Protein AF-A0A0K9FBD8-F1 (afdb_monomer)

InterPro domains:
  IPR010610 Erythromycin biosynthesis protein CIII-like, C-terminal domain [PF06722] (22-128)
  IPR050271 UDP-glycosyltransferase [PTHR48043] (31-132)

Radius of gyration: 15.65 Å; Cα contacts (8 Å, |Δi|>4): 202; chains: 1; bounding box: 46×37×45 Å

pLDDT: mean 71.17, std 21.78, range [21.7, 96.12]

Foldseek 3Di:
DDDPDDDDDPLQLVLVCVLVQNDPVPNPDDDPQWDFDQDDPLLVLLLQAQEEEEQQDPQSLVSNLLSLHAYEHAHDDDCRVVSQVVCVVLQQYHYDYSVPDDSVVVVVVVVCCNPPPSNSVSSVVSNVVVVVVVDPPDRDDDRGGDTGRRPDDDDPVPPPD

Nearest PDB structures (foldseek):
  7vm0-assembly1_A  TM=9.551E-01  e=2.356E-09  Bacillus subtilis
  8h5d-assembly1_A  TM=8.283E-01  e=8.240E-10  Bacillus subtilis
  6j31-assembly2_B  TM=9.250E-01  e=2.048E-08  Kitasatospora
  2iya-assembly2_B  TM=9.587E-01  e=4.572E-08  Streptomyces antibioticus
  2iyf-assembly2_B  TM=9.687E-01  e=1.780E-07  Streptomyces antibioticus

Secondary structure (DSSP, 8-state):
----------HHHHHHHHHTTT-GGG--SPPTT-B--S---HHHHHTT-S-EEE---HHHHHHHHHHT--EEE---STTHHHHHHHHHHTTSEEE--GGG--HHHHHHHHHHHHH-HHHHHHHHHHHHHHHHHT-------------B---STTSTTS---

Solvent-accessible surface area (backbone atoms only — not comparable to full-atom values): 9691 Å² total; per-residue (Å²): 136,87,78,83,80,86,81,78,77,63,38,61,58,50,43,52,31,58,76,61,64,46,51,70,92,76,53,76,88,75,58,91,84,57,58,80,49,82,67,74,66,60,69,72,53,40,72,72,34,68,53,45,78,43,46,23,48,73,65,63,46,49,51,35,31,60,57,34,25,23,35,39,25,42,36,82,58,89,64,10,56,60,48,34,49,52,40,32,73,64,40,27,34,51,72,49,56,66,93,78,65,48,36,63,62,53,55,62,50,46,53,57,51,64,71,29,68,62,21,49,51,32,11,46,54,50,20,53,52,50,64,71,67,68,66,81,81,81,81,73,91,72,96,59,50,57,76,57,61,62,95,64,97,80,69,70,90,74,62,91,123

Organism: NCBI:txid582475

Structure (mmCIF, N/CA/C/O backbone):
data_AF-A0A0K9FBD8-F1
#
_entry.id   AF-A0A0K9FBD8-F1
#
loop_
_atom_site.group_PDB
_atom_site.id
_atom_site.type_symbol
_atom_site.label_atom_id
_atom_site.label_alt_id
_atom_site.label_comp_id
_atom_site.label_asym_id
_atom_site.label_entity_id
_atom_site.label_seq_id
_atom_site.pdbx_PDB_ins_code
_atom_site.Cartn_x
_atom_site.Cartn_y
_atom_site.Cartn_z
_atom_site.occupancy
_atom_site.B_iso_or_equiv
_atom_site.auth_seq_id
_atom_site.auth_comp_id
_atom_site.auth_asym_id
_atom_site.auth_atom_id
_atom_site.pdbx_PDB_model_num
ATOM 1 N N . MET A 1 1 ? -30.111 4.835 -14.961 1.00 29.97 1 MET A N 1
ATOM 2 C CA . MET A 1 1 ? -29.256 3.682 -14.601 1.00 29.97 1 MET A CA 1
ATOM 3 C C . MET A 1 1 ? -27.836 3.992 -15.045 1.00 29.97 1 MET A C 1
ATOM 5 O O . MET A 1 1 ? -27.472 3.719 -16.178 1.00 29.97 1 MET A O 1
ATOM 9 N N . THR A 1 2 ? -27.061 4.668 -14.204 1.00 24.50 2 THR A N 1
ATOM 10 C CA . THR A 1 2 ? -25.696 5.104 -14.528 1.00 24.50 2 THR A CA 1
ATOM 11 C C . THR A 1 2 ? -24.702 4.086 -13.989 1.00 24.50 2 THR A C 1
ATOM 13 O O . THR A 1 2 ? -24.139 4.248 -12.911 1.00 24.50 2 THR A O 1
ATOM 16 N N . GLY A 1 3 ? -24.523 2.998 -14.738 1.00 30.50 3 GLY A N 1
ATOM 17 C CA . GLY A 1 3 ? -23.393 2.096 -14.552 1.00 30.50 3 GLY A CA 1
ATOM 18 C C . GLY A 1 3 ? -22.143 2.742 -15.136 1.00 30.50 3 GLY A C 1
ATOM 19 O O . GLY A 1 3 ? -21.896 2.633 -16.332 1.00 30.50 3 GLY A O 1
ATOM 20 N N . ALA A 1 4 ? -21.364 3.439 -14.311 1.00 21.70 4 ALA A N 1
ATOM 21 C CA . ALA A 1 4 ? -20.026 3.859 -14.706 1.00 21.70 4 ALA A CA 1
ATOM 22 C C . ALA A 1 4 ? -19.088 2.647 -14.600 1.00 21.70 4 ALA A C 1
ATOM 24 O O . ALA A 1 4 ? -18.562 2.334 -13.536 1.00 21.70 4 ALA A O 1
ATOM 25 N N . THR A 1 5 ? -18.909 1.931 -15.709 1.00 27.50 5 THR A N 1
ATOM 26 C CA . THR A 1 5 ? -17.822 0.962 -15.868 1.00 27.50 5 THR A CA 1
ATOM 27 C C . THR A 1 5 ? -16.572 1.723 -16.301 1.00 27.50 5 THR A C 1
ATOM 29 O O . THR A 1 5 ? -16.467 2.116 -17.459 1.00 27.50 5 THR A O 1
ATOM 32 N N . VAL A 1 6 ? -15.611 1.931 -15.398 1.00 24.72 6 VAL A N 1
ATOM 33 C CA . VAL A 1 6 ? -14.270 2.401 -15.782 1.00 24.72 6 VAL A CA 1
ATOM 34 C C . VAL A 1 6 ? -13.381 1.174 -15.943 1.00 24.72 6 VAL A C 1
ATOM 36 O O . VAL A 1 6 ? -13.014 0.518 -14.970 1.00 24.72 6 VAL A O 1
ATOM 39 N N . ARG A 1 7 ? -13.106 0.829 -17.204 1.00 35.47 7 ARG A N 1
ATOM 40 C CA . ARG A 1 7 ? -12.199 -0.251 -17.604 1.00 35.47 7 ARG A CA 1
ATOM 41 C C . ARG A 1 7 ? -10.762 0.274 -17.709 1.00 35.47 7 ARG A C 1
ATOM 43 O O . ARG A 1 7 ? -10.545 1.423 -18.073 1.00 35.47 7 ARG A O 1
ATOM 50 N N . THR A 1 8 ? -9.834 -0.649 -17.452 1.00 34.41 8 THR A N 1
ATOM 51 C CA . THR A 1 8 ? -8.378 -0.651 -17.695 1.00 34.41 8 THR A CA 1
ATOM 52 C C . THR A 1 8 ? -7.476 0.028 -16.656 1.00 34.41 8 THR A C 1
ATOM 54 O O . THR A 1 8 ? -7.089 1.188 -16.786 1.00 34.41 8 THR A O 1
ATOM 57 N N . PHE A 1 9 ? -7.034 -0.777 -15.683 1.00 46.38 9 PHE A N 1
ATOM 58 C CA . PHE A 1 9 ? -5.617 -0.837 -15.322 1.00 46.38 9 PHE A CA 1
ATOM 59 C C . PHE A 1 9 ? -4.866 -1.345 -16.562 1.00 46.38 9 PHE A C 1
ATOM 61 O O . PHE A 1 9 ? -5.135 -2.459 -17.006 1.00 46.38 9 PHE A O 1
ATOM 68 N N . ASP A 1 10 ? -3.900 -0.607 -17.105 1.00 58.66 10 ASP A N 1
ATOM 69 C CA . ASP A 1 10 ? -2.794 -1.289 -17.791 1.00 58.66 10 ASP A CA 1
ATOM 70 C C . ASP A 1 10 ? -1.893 -1.854 -16.683 1.00 58.66 10 ASP A C 1
ATOM 72 O O . ASP A 1 10 ? -0.869 -1.273 -16.311 1.00 58.66 10 ASP A O 1
ATOM 76 N N . GLY A 1 11 ? -2.371 -2.932 -16.045 1.00 54.41 11 GLY A N 1
ATOM 77 C CA . GLY A 1 11 ? -1.742 -3.533 -14.867 1.00 54.41 11 GLY A CA 1
ATOM 78 C C . GLY A 1 11 ? -0.291 -3.917 -15.143 1.00 54.41 11 GLY A C 1
ATOM 79 O O . GLY A 1 11 ? 0.568 -3.796 -14.271 1.00 54.41 11 GLY A O 1
ATOM 80 N N . GLN A 1 12 ? 0.009 -4.279 -16.392 1.00 56.06 12 GLN A N 1
ATOM 81 C CA . GLN A 1 12 ? 1.348 -4.614 -16.859 1.00 56.06 12 GLN A CA 1
ATOM 82 C C . GLN A 1 12 ? 2.289 -3.407 -16.843 1.00 56.06 12 GLN A C 1
ATOM 84 O O . GLN A 1 12 ? 3.402 -3.513 -16.322 1.00 56.06 12 GLN A O 1
ATOM 89 N N . LYS A 1 13 ? 1.868 -2.249 -17.371 1.00 60.25 13 LYS A N 1
ATOM 90 C CA . LYS A 1 13 ? 2.682 -1.023 -17.290 1.00 60.25 13 LYS A CA 1
ATOM 91 C C . LYS A 1 13 ? 2.855 -0.551 -15.854 1.00 60.25 13 LYS A C 1
ATOM 93 O O . LYS A 1 13 ? 3.957 -0.152 -15.490 1.00 60.25 13 LYS A O 1
ATOM 98 N N . PHE A 1 14 ? 1.812 -0.651 -15.029 1.00 58.41 14 PHE A N 1
ATOM 99 C CA . PHE A 1 14 ? 1.901 -0.301 -13.613 1.00 58.41 14 PHE A CA 1
ATOM 100 C C . PHE A 1 14 ? 2.957 -1.138 -12.881 1.00 58.41 14 PHE A C 1
ATOM 102 O O . PHE A 1 14 ? 3.831 -0.592 -12.211 1.00 58.41 14 PHE A O 1
ATOM 109 N N . ILE A 1 15 ? 2.916 -2.459 -13.040 1.00 57.75 15 ILE A N 1
ATOM 110 C CA . ILE A 1 15 ? 3.882 -3.343 -12.389 1.00 57.75 15 ILE A CA 1
ATOM 111 C C . ILE A 1 15 ? 5.283 -3.107 -12.920 1.00 57.75 15 ILE A C 1
ATOM 113 O O . ILE A 1 15 ? 6.217 -3.058 -12.130 1.00 57.75 15 ILE A O 1
ATOM 117 N N . LYS A 1 16 ? 5.453 -2.868 -14.223 1.00 60.38 16 LYS A N 1
ATOM 118 C CA . LYS A 1 16 ? 6.756 -2.468 -14.770 1.00 60.38 16 LYS A CA 1
ATOM 119 C C . LYS A 1 16 ? 7.254 -1.166 -14.140 1.00 60.38 16 LYS A C 1
ATOM 121 O O . LYS A 1 16 ? 8.425 -1.081 -13.781 1.00 60.38 16 LYS A O 1
ATOM 126 N N . ALA A 1 17 ? 6.383 -0.179 -13.947 1.00 59.44 17 ALA A N 1
ATOM 127 C CA . ALA A 1 17 ? 6.703 1.086 -13.288 1.00 59.44 17 ALA A CA 1
ATOM 128 C C . ALA A 1 17 ? 7.124 0.897 -11.826 1.00 59.44 17 ALA A C 1
ATOM 130 O O . ALA A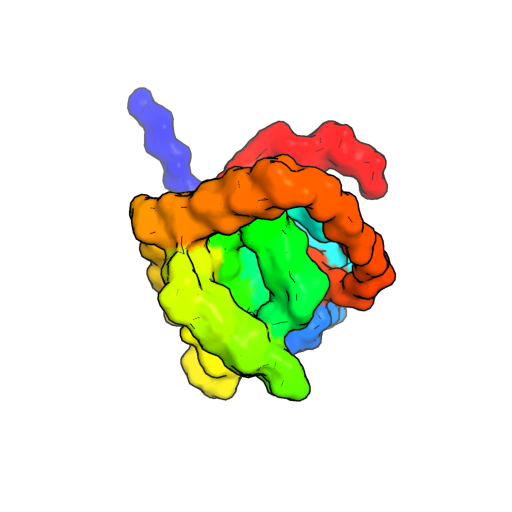 1 17 ? 8.140 1.428 -11.379 1.00 59.44 17 ALA A O 1
ATOM 131 N N . PHE A 1 18 ? 6.354 0.097 -11.094 1.00 61.12 18 PHE A N 1
ATOM 132 C CA . PHE A 1 18 ? 6.587 -0.186 -9.689 1.00 61.12 18 PHE A CA 1
ATOM 133 C C . PHE A 1 18 ? 7.851 -1.038 -9.495 1.00 61.12 18 PHE A C 1
ATOM 135 O O . PHE A 1 18 ? 8.729 -0.673 -8.722 1.00 61.12 18 PHE A O 1
ATOM 142 N N . ILE A 1 19 ? 8.023 -2.116 -10.269 1.00 61.00 19 ILE A N 1
ATOM 143 C CA . ILE A 1 19 ? 9.227 -2.964 -10.252 1.00 61.00 19 ILE A CA 1
ATOM 144 C C . ILE A 1 19 ? 10.475 -2.172 -10.666 1.00 61.00 19 ILE A C 1
ATOM 146 O O . ILE A 1 19 ? 11.543 -2.385 -10.095 1.00 61.00 19 ILE A O 1
ATOM 150 N N . SER A 1 20 ? 10.362 -1.235 -11.614 1.00 59.25 20 SER A N 1
ATOM 151 C CA . SER A 1 20 ? 11.489 -0.391 -12.049 1.00 59.25 20 SER A CA 1
ATOM 152 C C . SER A 1 20 ? 11.827 0.763 -11.095 1.00 59.25 20 SER A C 1
ATOM 154 O O . SER A 1 20 ? 12.700 1.578 -11.407 1.00 59.25 20 SER A O 1
ATOM 156 N N . GLY A 1 21 ? 11.184 0.842 -9.925 1.00 57.00 21 GLY A N 1
ATOM 157 C CA . GLY A 1 21 ? 11.496 1.855 -8.919 1.00 57.00 21 GLY A CA 1
ATOM 158 C C . GLY A 1 21 ? 10.955 3.246 -9.248 1.00 57.00 21 GLY A C 1
ATOM 159 O O . GLY A 1 21 ? 11.572 4.235 -8.864 1.00 57.00 21 GLY A O 1
ATOM 160 N N . GLY A 1 22 ? 9.849 3.338 -9.994 1.00 54.62 22 GLY A N 1
ATOM 161 C CA . GLY A 1 22 ? 9.182 4.608 -10.294 1.00 54.62 22 GLY A CA 1
ATOM 162 C C . GLY A 1 22 ? 9.875 5.462 -11.360 1.00 54.62 22 GLY A C 1
ATOM 163 O O . GLY A 1 22 ? 9.512 6.617 -11.563 1.00 54.62 22 GLY A O 1
ATOM 164 N N . ARG A 1 23 ? 10.873 4.930 -12.074 1.00 57.56 23 ARG A N 1
ATOM 165 C CA . ARG A 1 23 ? 11.589 5.690 -13.108 1.00 57.56 23 ARG A CA 1
ATOM 166 C C . ARG A 1 23 ? 10.667 5.990 -14.296 1.00 57.56 23 ARG A C 1
ATOM 168 O O . ARG A 1 23 ? 10.305 5.090 -15.049 1.00 57.56 23 ARG A O 1
ATOM 175 N N . LEU A 1 24 ? 10.356 7.275 -14.502 1.00 58.62 24 LEU A N 1
ATOM 176 C CA . LEU A 1 24 ? 9.455 7.745 -15.569 1.00 58.62 24 LEU A CA 1
ATOM 177 C C . LEU A 1 24 ? 9.917 7.359 -16.979 1.00 58.62 24 LEU A C 1
ATOM 179 O O . LEU A 1 24 ? 9.093 7.113 -17.855 1.00 58.62 24 LEU A O 1
ATOM 183 N N . GLY A 1 25 ? 11.235 7.281 -17.192 1.00 56.44 25 GLY A N 1
ATOM 184 C CA . GLY A 1 25 ? 11.833 7.074 -18.513 1.00 56.44 25 GLY A CA 1
ATOM 185 C C . GLY A 1 25 ? 11.476 5.748 -19.197 1.00 56.44 25 GLY A C 1
ATOM 186 O O . GLY A 1 25 ? 11.740 5.608 -20.384 1.00 56.44 25 GLY A O 1
ATOM 187 N N . GLY A 1 26 ? 10.877 4.787 -18.480 1.00 58.31 26 GLY A N 1
ATOM 188 C CA . GLY A 1 26 ? 10.482 3.479 -19.017 1.00 58.31 26 GLY A CA 1
ATOM 189 C C . GLY A 1 26 ? 8.973 3.255 -19.169 1.00 58.31 26 GLY A C 1
ATOM 190 O O . GLY A 1 26 ? 8.573 2.136 -19.481 1.00 58.31 26 GLY A O 1
ATOM 191 N N . LEU A 1 27 ? 8.128 4.263 -18.911 1.00 60.84 27 LEU A N 1
ATOM 192 C CA . LEU A 1 27 ? 6.673 4.065 -18.780 1.00 60.84 27 LEU A CA 1
ATOM 193 C C . LEU A 1 27 ? 5.888 4.168 -20.093 1.00 60.84 27 LEU A C 1
ATOM 195 O O . LEU A 1 27 ? 4.759 3.680 -20.166 1.00 60.84 27 LEU A O 1
ATOM 199 N N . GLY A 1 28 ? 6.487 4.748 -21.137 1.00 65.44 28 GLY A N 1
ATOM 200 C CA . GLY A 1 28 ? 5.804 5.000 -22.408 1.00 65.44 28 GLY A CA 1
ATOM 201 C C . GLY A 1 28 ? 4.579 5.905 -22.233 1.00 65.44 28 GLY A C 1
ATOM 202 O O . GLY A 1 28 ? 4.558 6.768 -21.357 1.00 65.44 28 GLY A O 1
ATOM 203 N N . GLU A 1 29 ? 3.551 5.712 -23.062 1.00 69.25 29 GLU A N 1
ATOM 204 C CA . GLU A 1 29 ? 2.287 6.441 -22.916 1.00 69.25 29 GLU A CA 1
ATOM 205 C C . GLU A 1 29 ? 1.532 6.017 -21.650 1.00 69.25 29 GLU A C 1
ATOM 207 O O . GLU A 1 29 ? 1.215 4.833 -21.452 1.00 69.25 29 GLU A O 1
ATOM 212 N N . ILE A 1 30 ? 1.232 7.018 -20.822 1.00 64.88 30 ILE A N 1
ATOM 213 C CA . ILE A 1 30 ? 0.519 6.909 -19.551 1.00 64.88 30 ILE A CA 1
ATOM 214 C C . ILE A 1 30 ? -0.968 7.191 -19.800 1.00 64.88 30 ILE A C 1
ATOM 216 O O . ILE A 1 30 ? -1.328 8.205 -20.396 1.00 64.88 30 ILE A O 1
ATOM 220 N N . SER A 1 31 ? -1.839 6.293 -19.336 1.00 65.56 31 SER A N 1
ATOM 221 C CA . SER A 1 31 ? -3.293 6.485 -19.404 1.00 65.56 31 SER A CA 1
ATOM 222 C C . SER A 1 31 ? -3.734 7.682 -18.555 1.00 65.56 31 SER A C 1
ATOM 224 O O . SER A 1 31 ? -3.166 7.938 -17.498 1.00 65.56 31 SER A O 1
ATOM 226 N N . GLN A 1 32 ? -4.805 8.369 -18.961 1.00 69.81 32 GLN A N 1
ATOM 227 C CA . GLN A 1 32 ? -5.372 9.516 -18.232 1.00 69.81 32 GLN A CA 1
ATOM 228 C C . GLN A 1 32 ? -5.800 9.183 -16.790 1.00 69.81 32 GLN A C 1
ATOM 230 O O . GLN A 1 32 ? -5.924 10.080 -15.962 1.00 69.81 32 GLN A O 1
ATOM 235 N N . ASN A 1 33 ? -5.985 7.898 -16.471 1.00 62.19 33 ASN A N 1
ATOM 236 C CA . ASN A 1 33 ? -6.328 7.427 -15.126 1.00 62.19 33 ASN A CA 1
ATOM 237 C C . ASN A 1 33 ? -5.129 7.388 -14.161 1.00 62.19 33 ASN A C 1
ATOM 239 O O . ASN A 1 33 ? -5.281 6.992 -13.007 1.00 62.19 33 ASN A O 1
ATOM 243 N N . PHE A 1 34 ? -3.935 7.745 -14.631 1.00 65.94 34 PHE A N 1
ATOM 244 C CA . PHE A 1 34 ? -2.703 7.695 -13.861 1.00 65.94 34 PHE A CA 1
ATOM 245 C C . PHE A 1 34 ? -2.146 9.099 -13.688 1.00 65.94 34 PHE A C 1
ATOM 247 O O . PHE A 1 34 ? -1.987 9.852 -14.647 1.00 65.94 34 PHE A O 1
ATOM 254 N N . ILE A 1 35 ? -1.769 9.416 -12.455 1.00 70.88 35 ILE A N 1
ATOM 255 C CA . ILE A 1 35 ? -0.987 10.607 -12.150 1.00 70.88 35 ILE A CA 1
ATOM 256 C C . ILE A 1 35 ? 0.397 10.124 -11.760 1.00 70.88 35 ILE A C 1
ATOM 258 O O . ILE A 1 35 ? 0.569 9.413 -10.772 1.00 70.88 35 ILE A O 1
ATOM 262 N N . VAL A 1 36 ? 1.390 10.506 -12.556 1.00 69.81 36 VAL A N 1
ATOM 263 C CA . VAL A 1 36 ? 2.778 10.126 -12.318 1.00 69.81 36 VAL A CA 1
ATOM 264 C C . VAL A 1 36 ? 3.601 11.395 -12.149 1.00 69.81 36 VAL A C 1
ATOM 266 O O . VAL A 1 36 ? 3.617 12.268 -13.016 1.00 69.81 36 VAL A O 1
ATOM 269 N N . LYS A 1 37 ? 4.243 11.524 -10.989 1.00 66.50 37 LYS A N 1
ATOM 270 C CA . LYS A 1 37 ? 5.019 12.698 -10.586 1.00 66.50 37 LYS A CA 1
ATOM 271 C C . LYS A 1 37 ? 6.339 12.227 -9.980 1.00 66.50 37 LYS A C 1
ATOM 273 O O . LYS A 1 37 ? 6.391 11.184 -9.339 1.00 66.50 37 LYS A O 1
ATOM 278 N N . ASN A 1 38 ? 7.398 13.014 -10.159 1.00 61.47 38 ASN A N 1
ATOM 279 C CA . ASN A 1 38 ? 8.697 12.742 -9.525 1.00 61.47 38 ASN A CA 1
ATOM 280 C C . ASN A 1 38 ? 8.663 12.939 -8.003 1.00 61.47 38 ASN A C 1
ATOM 282 O O . ASN A 1 38 ? 9.499 12.395 -7.291 1.00 61.47 38 ASN A O 1
ATOM 286 N N . TYR A 1 39 ? 7.713 13.739 -7.521 1.00 68.94 39 TYR A N 1
ATOM 287 C CA . TYR A 1 39 ? 7.515 14.034 -6.114 1.00 68.94 39 TYR A CA 1
ATOM 288 C C . TYR A 1 39 ? 6.050 14.38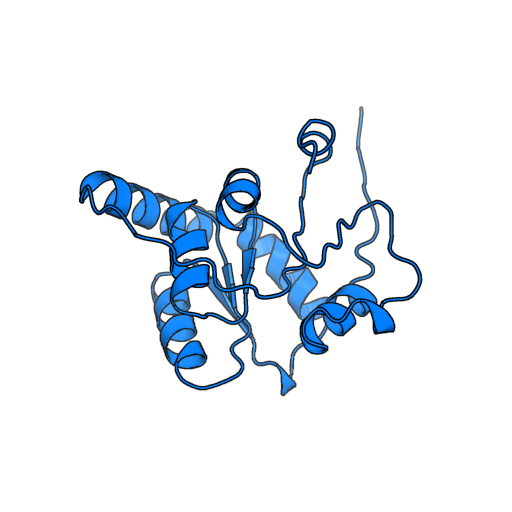1 -5.869 1.00 68.94 39 TYR A C 1
ATOM 290 O O . TYR A 1 39 ? 5.431 15.075 -6.679 1.00 68.94 39 TYR A O 1
ATOM 298 N N . VAL A 1 40 ? 5.530 13.933 -4.731 1.00 71.44 40 VAL A N 1
ATOM 299 C CA . VAL A 1 40 ? 4.266 14.394 -4.162 1.00 71.44 40 VAL A CA 1
ATOM 300 C C . VAL A 1 40 ? 4.392 14.453 -2.637 1.00 71.44 40 VAL A C 1
ATOM 302 O O . VAL A 1 40 ? 5.169 13.687 -2.063 1.00 71.44 40 VAL A O 1
ATOM 305 N N . PRO A 1 41 ? 3.632 15.326 -1.962 1.00 77.06 41 PRO A N 1
ATOM 306 C CA . PRO A 1 41 ? 3.499 15.271 -0.509 1.00 77.06 41 PRO A CA 1
ATOM 307 C C . PRO A 1 41 ? 2.697 14.020 -0.090 1.00 77.06 41 PRO A C 1
ATOM 309 O O . PRO A 1 41 ? 1.470 14.046 -0.119 1.00 77.06 41 PRO A O 1
ATOM 312 N N . GLU A 1 42 ? 3.382 12.930 0.282 1.00 80.62 42 GLU A N 1
ATOM 313 C CA . GLU A 1 42 ? 2.804 11.591 0.545 1.00 80.62 42 GLU A CA 1
ATOM 314 C C . GLU A 1 42 ? 1.570 11.633 1.459 1.00 80.62 42 GLU A C 1
ATOM 316 O O . GLU A 1 42 ? 0.485 11.240 1.029 1.00 80.62 42 GLU A O 1
ATOM 321 N N . ILE A 1 43 ? 1.691 12.216 2.656 1.00 83.06 43 ILE A N 1
ATOM 322 C CA . ILE A 1 43 ? 0.571 12.388 3.598 1.00 83.06 43 ILE A CA 1
ATOM 323 C C . ILE A 1 43 ? -0.631 13.118 2.982 1.00 83.06 43 ILE A C 1
ATOM 325 O O . ILE A 1 43 ? -1.773 12.724 3.217 1.00 83.06 43 ILE A O 1
ATOM 329 N N . GLU A 1 44 ? -0.415 14.176 2.196 1.00 83.12 44 GLU A N 1
ATOM 330 C CA . GLU A 1 44 ? -1.526 14.931 1.601 1.00 83.12 44 GLU A CA 1
ATOM 331 C C . GLU A 1 44 ? -2.287 14.097 0.575 1.00 83.12 44 GLU A C 1
ATOM 333 O O . GLU A 1 44 ? -3.508 14.208 0.473 1.00 83.12 44 GLU A O 1
ATOM 338 N N . VAL A 1 45 ? -1.591 13.219 -0.146 1.00 81.50 45 VAL A N 1
ATOM 339 C CA . VAL A 1 45 ? -2.247 12.308 -1.082 1.00 81.50 45 VAL A CA 1
ATOM 340 C C . VAL A 1 45 ? -2.884 11.122 -0.346 1.00 81.50 45 VAL A C 1
ATOM 342 O O . VAL A 1 45 ? -3.989 10.701 -0.703 1.00 81.50 45 VAL A O 1
ATOM 345 N N . LEU A 1 46 ? -2.264 10.617 0.725 1.00 83.12 46 LEU A N 1
ATOM 346 C CA . LEU A 1 46 ? -2.804 9.520 1.535 1.00 83.12 46 LEU A CA 1
ATOM 347 C C . LEU A 1 46 ? -4.165 9.847 2.163 1.00 83.12 46 LEU A C 1
ATOM 349 O O . LEU A 1 46 ? -5.012 8.961 2.240 1.00 83.12 46 LEU A O 1
ATOM 353 N N . LYS A 1 47 ? -4.443 11.117 2.492 1.00 85.19 47 LYS A N 1
ATOM 354 C CA . LYS A 1 47 ? -5.773 11.575 2.954 1.00 85.19 47 LYS A CA 1
ATOM 355 C C . LYS A 1 47 ? -6.919 11.252 1.987 1.00 85.19 47 LYS A C 1
ATOM 357 O O . LYS A 1 47 ? -8.065 11.153 2.417 1.00 85.19 47 LYS A O 1
ATOM 362 N N . TYR A 1 48 ? -6.621 11.089 0.698 1.00 84.38 48 TYR A N 1
ATOM 363 C CA . TYR A 1 48 ? -7.593 10.774 -0.355 1.00 84.38 48 TYR A CA 1
ATOM 364 C C . TYR A 1 48 ? -7.372 9.384 -0.969 1.00 84.38 48 TYR A C 1
ATOM 366 O O . TYR A 1 48 ? -7.973 9.042 -1.991 1.00 84.38 48 TYR A O 1
ATOM 374 N N . THR A 1 49 ? -6.494 8.580 -0.370 1.00 82.38 49 THR A N 1
ATOM 375 C CA . THR A 1 49 ? -6.096 7.271 -0.886 1.00 82.38 49 THR A CA 1
ATOM 376 C C . THR A 1 49 ? -6.923 6.168 -0.231 1.00 82.38 49 THR A C 1
ATOM 378 O O . THR A 1 49 ? -7.170 6.186 0.968 1.00 82.38 49 THR A O 1
ATOM 381 N N . LYS A 1 50 ? -7.360 5.188 -1.028 1.00 85.44 50 LYS A N 1
ATOM 382 C CA . LYS A 1 50 ? -8.140 4.032 -0.543 1.00 85.44 50 LYS A CA 1
ATOM 383 C C . LYS A 1 50 ? -7.305 2.766 -0.358 1.00 85.44 50 LYS A C 1
ATOM 385 O O . LYS A 1 50 ? -7.715 1.865 0.358 1.00 85.44 50 LYS A O 1
ATOM 390 N N . LEU A 1 51 ? -6.158 2.702 -1.026 1.00 87.25 51 LEU A N 1
ATOM 391 C CA . LEU A 1 51 ? -5.213 1.595 -0.995 1.00 87.25 51 LEU A CA 1
ATOM 392 C C . LEU A 1 51 ? -3.823 2.148 -1.280 1.00 87.25 51 LEU A C 1
ATOM 394 O O . LEU A 1 51 ? -3.646 2.851 -2.276 1.00 87.25 51 LEU A O 1
ATOM 398 N N . PHE A 1 52 ? -2.848 1.818 -0.439 1.00 89.75 52 PH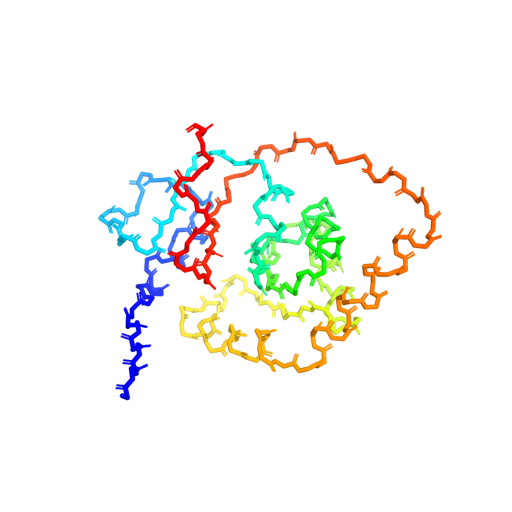E A N 1
ATOM 399 C CA . PHE A 1 52 ? -1.480 2.293 -0.601 1.00 89.75 52 PHE A CA 1
ATOM 400 C C . PHE A 1 52 ? -0.521 1.141 -0.895 1.00 89.75 52 PHE A C 1
ATOM 402 O O . PHE A 1 52 ? -0.367 0.223 -0.095 1.00 89.75 52 PHE A O 1
ATOM 409 N N . ASN A 1 53 ? 0.134 1.188 -2.055 1.00 87.44 53 ASN A N 1
ATOM 410 C CA . ASN A 1 53 ? 1.187 0.241 -2.400 1.00 87.44 53 ASN A CA 1
ATOM 411 C C . ASN A 1 53 ? 2.560 0.821 -2.032 1.00 87.44 53 ASN A C 1
ATOM 413 O O . ASN A 1 53 ? 2.906 1.917 -2.472 1.00 87.44 53 ASN A O 1
ATOM 417 N N . THR A 1 54 ? 3.346 0.086 -1.251 1.00 86.75 54 THR A N 1
ATOM 418 C CA . THR A 1 54 ? 4.623 0.556 -0.704 1.00 86.75 54 THR A CA 1
ATOM 419 C C . THR A 1 54 ? 5.652 -0.570 -0.617 1.00 86.75 54 THR A C 1
ATOM 421 O O . THR A 1 54 ? 5.323 -1.753 -0.609 1.00 86.75 54 THR A O 1
ATOM 424 N N . TYR A 1 55 ? 6.934 -0.217 -0.517 1.00 87.19 55 TYR A N 1
ATOM 425 C CA . TYR A 1 55 ? 7.986 -1.189 -0.212 1.00 87.19 55 TYR A CA 1
ATOM 426 C C . TYR A 1 55 ? 8.031 -1.582 1.267 1.00 87.19 55 TYR A C 1
ATOM 428 O O . TYR A 1 55 ? 8.809 -2.452 1.623 1.00 87.19 55 TYR A O 1
ATOM 436 N N . GLY A 1 56 ? 7.241 -0.957 2.142 1.00 85.50 56 GLY A N 1
ATOM 437 C CA . GLY A 1 56 ? 7.238 -1.303 3.567 1.00 85.50 56 GLY A CA 1
ATOM 438 C C . GLY A 1 56 ? 8.375 -0.655 4.352 1.00 85.50 56 GLY A C 1
ATOM 439 O O . GLY A 1 56 ? 8.838 -1.208 5.343 1.00 85.50 56 GLY A O 1
ATOM 440 N N . GLY A 1 57 ? 8.857 0.511 3.909 1.00 86.25 57 GLY A N 1
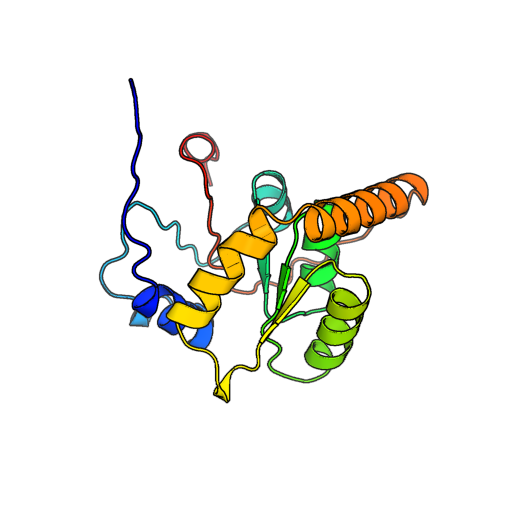ATOM 441 C CA . GLY A 1 57 ? 9.738 1.336 4.737 1.00 86.25 57 GLY A CA 1
ATOM 442 C C . GLY A 1 57 ? 8.995 1.829 5.980 1.00 86.25 57 GLY A C 1
ATOM 443 O O . GLY A 1 57 ? 7.785 2.065 5.922 1.00 86.25 57 GLY A O 1
ATOM 444 N N . MET A 1 58 ? 9.709 2.001 7.096 1.00 84.88 58 MET A N 1
ATOM 445 C CA . MET A 1 58 ? 9.093 2.348 8.384 1.00 84.88 58 MET A CA 1
ATOM 446 C C . MET A 1 58 ? 8.233 3.615 8.302 1.00 84.88 58 MET A C 1
ATOM 448 O O . MET A 1 58 ? 7.115 3.620 8.810 1.00 84.88 58 MET A O 1
ATOM 452 N N . TYR A 1 59 ? 8.716 4.663 7.631 1.00 87.12 59 TYR A N 1
ATOM 453 C CA . TYR A 1 59 ? 7.982 5.925 7.499 1.00 87.12 59 TYR A CA 1
ATOM 454 C C . TYR A 1 59 ? 6.706 5.767 6.673 1.00 87.12 59 TYR A C 1
ATOM 456 O O . TYR A 1 59 ? 5.626 5.932 7.229 1.00 87.12 59 TYR A O 1
ATOM 464 N N . SER A 1 60 ? 6.801 5.337 5.411 1.00 87.38 60 SER A N 1
ATOM 465 C CA . SER A 1 60 ? 5.621 5.182 4.546 1.00 87.38 60 SER A CA 1
ATOM 466 C C . SER A 1 60 ? 4.579 4.217 5.109 1.00 87.38 60 SER A C 1
ATOM 468 O O . SER A 1 60 ? 3.378 4.435 4.985 1.00 87.38 60 SER A O 1
ATOM 470 N N . THR A 1 61 ? 5.023 3.152 5.778 1.00 90.62 61 THR A N 1
ATOM 471 C CA . THR A 1 61 ? 4.105 2.225 6.448 1.00 90.62 61 THR A CA 1
ATOM 472 C C . THR A 1 61 ? 3.316 2.942 7.543 1.00 90.62 61 THR A C 1
ATOM 474 O O . THR A 1 61 ? 2.093 2.842 7.585 1.00 90.62 61 THR A O 1
ATOM 477 N N . ASN A 1 62 ? 3.998 3.709 8.399 1.00 90.19 62 ASN A N 1
ATOM 478 C CA . ASN A 1 62 ? 3.335 4.488 9.441 1.00 90.19 62 ASN A CA 1
ATOM 479 C C . ASN A 1 62 ? 2.442 5.591 8.863 1.00 90.19 62 ASN A C 1
ATOM 481 O O . ASN A 1 62 ? 1.354 5.795 9.384 1.00 90.19 62 ASN A O 1
ATOM 485 N N . GLU A 1 63 ? 2.850 6.266 7.786 1.00 89.12 63 GLU A N 1
ATOM 486 C CA . GLU A 1 63 ? 2.040 7.286 7.105 1.00 89.12 63 GLU A CA 1
ATOM 487 C C . GLU A 1 63 ? 0.725 6.700 6.577 1.00 89.12 63 GLU A C 1
ATOM 489 O O . GLU A 1 63 ? -0.351 7.240 6.843 1.00 89.12 63 GLU A O 1
ATOM 494 N N . GLY A 1 64 ? 0.786 5.548 5.903 1.00 91.19 64 GLY A N 1
ATOM 495 C CA . GLY A 1 64 ? -0.406 4.853 5.418 1.00 91.19 64 GLY A CA 1
ATOM 496 C C . GLY A 1 64 ? -1.354 4.450 6.549 1.00 91.19 64 GLY A C 1
ATOM 497 O O . GLY A 1 64 ? -2.548 4.757 6.498 1.00 91.19 64 GLY A O 1
ATOM 498 N N . LEU A 1 65 ? -0.819 3.830 7.607 1.00 91.31 65 LEU A N 1
ATOM 499 C CA . LEU A 1 65 ? -1.609 3.414 8.770 1.00 91.31 65 LEU A CA 1
ATOM 500 C C . LEU A 1 65 ? -2.193 4.605 9.538 1.00 91.31 65 LEU A C 1
ATOM 502 O O . LEU A 1 65 ? -3.353 4.557 9.944 1.00 91.31 65 LEU A O 1
ATOM 506 N N . TYR A 1 66 ? -1.431 5.689 9.682 1.00 91.00 66 TYR A N 1
ATOM 507 C CA . TYR A 1 66 ? -1.886 6.940 10.286 1.00 91.00 66 TYR A CA 1
ATOM 508 C C . TYR A 1 66 ? -3.065 7.543 9.514 1.00 91.00 66 TYR A C 1
ATOM 510 O O . TYR A 1 66 ? -4.039 8.009 10.102 1.00 91.00 66 TYR A O 1
ATOM 518 N N . CYS A 1 67 ? -3.033 7.476 8.183 1.00 90.69 67 CYS A N 1
ATOM 519 C CA . CYS A 1 67 ? -4.153 7.903 7.351 1.00 90.69 67 CYS A CA 1
ATOM 520 C C . CYS A 1 67 ? -5.333 6.912 7.354 1.00 90.69 67 CYS A C 1
ATOM 522 O O . CYS A 1 67 ? -6.412 7.260 6.868 1.00 90.69 67 CYS A O 1
ATOM 524 N N . GLY A 1 68 ? -5.183 5.726 7.955 1.00 93.00 68 GLY A N 1
ATOM 525 C CA . GLY A 1 68 ? -6.198 4.671 7.974 1.00 93.00 68 GLY A CA 1
ATOM 526 C C . GLY A 1 68 ? -6.300 3.914 6.648 1.00 93.00 68 GLY A C 1
ATOM 527 O O . GLY A 1 68 ? -7.332 3.306 6.364 1.00 93.00 68 GLY A O 1
ATOM 528 N N . VAL A 1 69 ? -5.247 3.956 5.831 1.00 92.69 69 VAL A N 1
ATOM 529 C CA . VAL A 1 69 ? -5.216 3.374 4.489 1.00 92.69 69 VAL A CA 1
ATOM 530 C C . VAL A 1 69 ? -4.624 1.963 4.554 1.00 92.69 69 VAL A C 1
ATOM 532 O O . VAL A 1 69 ? -3.521 1.796 5.079 1.00 92.69 69 VAL A O 1
ATOM 535 N N . PRO A 1 70 ? -5.313 0.937 4.026 1.00 93.62 70 PRO A N 1
ATOM 536 C CA . PRO A 1 70 ? -4.771 -0.414 3.973 1.00 93.62 70 PRO A CA 1
ATOM 537 C C . PRO A 1 70 ? -3.673 -0.532 2.920 1.00 93.62 70 PRO A C 1
ATOM 539 O O . PRO A 1 70 ? -3.650 0.204 1.926 1.00 93.62 70 PRO A O 1
ATOM 542 N N . LEU A 1 71 ? -2.744 -1.460 3.158 1.00 92.88 71 LEU A N 1
ATOM 543 C CA . LEU A 1 71 ? -1.495 -1.519 2.407 1.00 92.88 71 LEU A CA 1
ATOM 544 C C . LEU A 1 71 ? -1.404 -2.764 1.521 1.00 92.88 71 LEU A C 1
ATOM 546 O O . LEU A 1 71 ? -1.796 -3.863 1.912 1.00 92.88 71 LEU A O 1
ATOM 550 N N . ILE A 1 72 ? -0.781 -2.609 0.359 1.00 90.62 72 ILE A N 1
ATOM 551 C CA . ILE A 1 72 ? -0.085 -3.715 -0.298 1.00 90.62 72 ILE A CA 1
ATOM 552 C C . ILE A 1 72 ? 1.408 -3.453 -0.149 1.00 90.62 72 ILE A C 1
ATOM 554 O O . ILE A 1 72 ? 1.886 -2.366 -0.470 1.00 90.62 72 ILE A O 1
ATOM 558 N N . VAL A 1 73 ? 2.139 -4.431 0.377 1.00 91.56 73 VAL A N 1
ATOM 559 C CA . VAL A 1 73 ? 3.551 -4.269 0.715 1.00 91.56 73 VAL A CA 1
ATOM 560 C C . VAL A 1 73 ? 4.398 -5.223 -0.112 1.00 91.56 73 VAL A C 1
ATOM 562 O O . VAL A 1 73 ? 4.174 -6.433 -0.130 1.00 91.56 73 VAL A O 1
ATOM 565 N N . ILE A 1 74 ? 5.384 -4.675 -0.819 1.00 89.25 74 ILE A N 1
ATOM 566 C CA . ILE A 1 74 ? 6.289 -5.435 -1.688 1.00 89.25 74 ILE A CA 1
ATOM 567 C C . ILE A 1 74 ? 7.723 -5.164 -1.214 1.00 89.25 74 ILE A C 1
ATOM 569 O O . ILE A 1 74 ? 8.422 -4.340 -1.810 1.00 89.25 74 ILE A O 1
ATOM 573 N N . PRO A 1 75 ? 8.162 -5.784 -0.105 1.00 89.31 75 PRO A N 1
ATOM 574 C CA . PRO A 1 75 ? 9.455 -5.501 0.498 1.00 89.31 75 PRO A CA 1
ATOM 575 C C . PRO A 1 75 ? 10.615 -5.850 -0.428 1.00 89.31 75 PRO A C 1
ATOM 577 O O . PRO A 1 75 ? 10.579 -6.845 -1.153 1.00 89.31 75 PRO A O 1
ATOM 580 N N . GLN A 1 76 ? 11.657 -5.021 -0.377 1.00 83.12 76 GLN A N 1
ATOM 581 C CA . GLN A 1 76 ? 12.822 -5.117 -1.248 1.00 83.12 76 GLN A CA 1
ATOM 582 C C . GLN A 1 76 ? 14.104 -5.424 -0.505 1.00 83.12 76 GLN A C 1
ATOM 584 O O . GLN A 1 76 ? 14.832 -6.303 -0.949 1.00 83.12 76 GLN A O 1
ATOM 589 N N . ASN A 1 77 ? 14.398 -4.714 0.585 1.00 81.19 77 ASN A N 1
ATOM 590 C CA . ASN A 1 77 ? 15.676 -4.830 1.284 1.00 81.19 77 ASN A CA 1
ATOM 591 C C . ASN A 1 77 ? 15.541 -4.538 2.787 1.00 81.19 77 ASN A C 1
ATOM 593 O O . ASN A 1 77 ? 14.574 -3.918 3.223 1.00 81.19 77 ASN A O 1
ATOM 597 N N . ALA A 1 78 ? 16.581 -4.916 3.537 1.00 83.88 78 ALA A N 1
ATOM 598 C CA . ALA A 1 78 ? 16.823 -4.523 4.925 1.00 83.88 78 ALA A CA 1
ATOM 599 C C . ALA A 1 78 ? 15.659 -4.843 5.885 1.00 83.88 78 ALA A C 1
ATOM 601 O O . ALA A 1 78 ? 15.338 -6.008 6.103 1.00 83.88 78 ALA A O 1
ATOM 602 N N . ASP A 1 79 ? 15.066 -3.816 6.481 1.00 87.38 79 ASP A N 1
ATOM 603 C CA . ASP A 1 79 ? 14.016 -3.857 7.499 1.00 87.38 79 ASP A CA 1
ATOM 604 C C . ASP A 1 79 ? 12.610 -4.082 6.923 1.00 87.38 79 ASP A C 1
ATOM 606 O O . ASP A 1 79 ? 11.704 -4.525 7.632 1.00 87.38 79 ASP A O 1
ATOM 610 N N . GLN A 1 80 ? 12.430 -3.846 5.624 1.00 89.81 80 GLN A N 1
ATOM 611 C CA . GLN A 1 80 ? 11.132 -3.898 4.955 1.00 89.81 80 GLN A CA 1
ATOM 612 C C . GLN A 1 80 ? 10.390 -5.236 5.114 1.00 89.81 80 GLN A C 1
ATOM 614 O O . GLN A 1 80 ? 9.191 -5.201 5.387 1.00 89.81 80 GLN A O 1
ATOM 619 N N . PRO A 1 81 ? 11.027 -6.424 4.995 1.00 92.50 81 PRO A N 1
ATOM 620 C CA . PRO A 1 81 ? 10.325 -7.692 5.205 1.00 92.50 81 PRO A CA 1
ATOM 621 C C . PRO A 1 81 ? 9.798 -7.859 6.634 1.00 92.50 81 PRO A C 1
ATOM 623 O O . PRO A 1 81 ? 8.733 -8.441 6.827 1.00 92.50 81 PRO A O 1
ATOM 626 N N . ILE A 1 82 ? 10.523 -7.337 7.631 1.00 94.00 82 ILE A N 1
ATOM 627 C CA . ILE A 1 82 ? 10.126 -7.409 9.043 1.00 94.00 82 ILE A CA 1
ATOM 628 C C . ILE A 1 82 ? 8.904 -6.519 9.269 1.00 94.00 82 ILE A C 1
ATOM 630 O O . ILE A 1 82 ? 7.895 -6.986 9.795 1.00 94.00 82 ILE A O 1
ATOM 634 N N . ILE A 1 83 ? 8.975 -5.266 8.812 1.00 91.94 83 ILE A N 1
ATOM 635 C CA . ILE A 1 83 ? 7.876 -4.297 8.912 1.00 91.94 83 ILE A CA 1
ATOM 636 C C . ILE A 1 83 ? 6.638 -4.830 8.184 1.00 91.94 83 ILE A C 1
ATOM 638 O O . ILE A 1 83 ? 5.548 -4.858 8.750 1.00 91.94 83 ILE A O 1
ATOM 642 N N . SER A 1 84 ? 6.819 -5.333 6.961 1.00 93.62 84 SER A N 1
ATOM 643 C CA . SER A 1 84 ? 5.765 -5.944 6.148 1.00 93.62 84 SER A CA 1
ATOM 644 C C . SER A 1 84 ? 5.083 -7.116 6.861 1.00 93.62 84 SER A C 1
ATOM 646 O O . SER A 1 84 ? 3.853 -7.193 6.899 1.00 93.62 84 SER A O 1
ATOM 648 N N . GLY A 1 85 ? 5.861 -8.005 7.486 1.00 95.38 85 GLY A N 1
ATOM 649 C CA . GLY A 1 85 ? 5.320 -9.114 8.268 1.00 95.38 85 GLY A CA 1
ATOM 650 C C . GLY A 1 85 ? 4.493 -8.634 9.462 1.00 95.38 85 GLY A C 1
ATOM 651 O O . GLY A 1 85 ? 3.402 -9.146 9.703 1.00 95.38 85 GLY A O 1
ATOM 652 N N . GLN A 1 86 ? 4.958 -7.604 10.175 1.00 94.88 86 GLN A N 1
ATOM 653 C CA . GLN A 1 86 ? 4.217 -7.013 11.294 1.00 94.88 86 GLN A CA 1
ATOM 654 C C . GLN A 1 86 ? 2.871 -6.440 10.841 1.00 94.88 86 GLN A C 1
ATOM 656 O O . GLN A 1 86 ? 1.842 -6.762 11.436 1.00 94.88 86 GLN A O 1
ATOM 661 N N . VAL A 1 87 ? 2.850 -5.647 9.764 1.00 94.56 87 VAL A N 1
ATOM 662 C CA . VAL A 1 87 ? 1.597 -5.049 9.275 1.00 94.56 87 VAL A CA 1
ATOM 663 C C . VAL A 1 87 ? 0.656 -6.051 8.606 1.00 94.56 87 VAL A C 1
ATOM 665 O O . VAL A 1 87 ? -0.559 -5.848 8.578 1.00 94.56 87 VAL A O 1
ATOM 668 N N . THR A 1 88 ? 1.186 -7.166 8.105 1.00 96.00 88 THR A N 1
ATOM 669 C CA . THR A 1 88 ? 0.374 -8.298 7.638 1.00 96.00 88 THR A CA 1
ATOM 670 C C . THR A 1 88 ? -0.266 -9.022 8.823 1.00 96.00 88 THR A C 1
ATOM 672 O O . THR A 1 88 ? -1.468 -9.269 8.813 1.00 96.00 88 THR A O 1
ATOM 675 N N . ASN A 1 89 ? 0.497 -9.290 9.889 1.00 96.12 89 ASN A N 1
ATOM 676 C CA . ASN A 1 89 ? 0.012 -10.003 11.077 1.00 96.12 89 ASN A CA 1
ATOM 677 C C . ASN A 1 89 ? -1.109 -9.260 11.819 1.00 96.12 89 ASN A C 1
ATOM 679 O O . ASN A 1 89 ? -2.000 -9.897 12.374 1.00 96.12 89 ASN A O 1
ATOM 683 N N . ILE A 1 90 ? -1.094 -7.924 11.816 1.00 93.38 90 ILE A N 1
ATOM 684 C CA . ILE A 1 90 ? -2.182 -7.107 12.389 1.00 93.38 90 ILE A CA 1
ATOM 685 C C . ILE A 1 90 ? -3.397 -6.976 11.452 1.00 93.38 90 ILE A C 1
ATOM 687 O O . ILE A 1 90 ? -4.388 -6.351 11.821 1.00 93.38 90 ILE A O 1
ATOM 691 N N . GLY A 1 91 ? -3.335 -7.545 10.242 1.00 95.56 91 GLY A N 1
ATOM 692 C CA . GLY A 1 91 ? -4.432 -7.551 9.273 1.00 95.56 91 GLY A CA 1
ATOM 693 C C . GLY A 1 91 ? -4.610 -6.250 8.488 1.00 95.56 91 GLY A C 1
ATOM 694 O O . GLY A 1 91 ? -5.658 -6.055 7.880 1.00 95.56 91 GLY A O 1
ATOM 695 N N . ALA A 1 92 ? -3.616 -5.358 8.490 1.00 95.62 92 ALA A N 1
ATOM 696 C CA . ALA A 1 92 ? -3.686 -4.066 7.803 1.00 95.62 92 ALA A CA 1
ATOM 697 C C . ALA A 1 92 ? -3.110 -4.097 6.376 1.00 95.62 92 ALA A C 1
ATOM 699 O O . ALA A 1 92 ? -3.160 -3.089 5.667 1.00 95.62 92 ALA A O 1
ATOM 700 N N . SER A 1 93 ? -2.541 -5.230 5.947 1.00 95.25 93 SER A N 1
ATOM 701 C CA 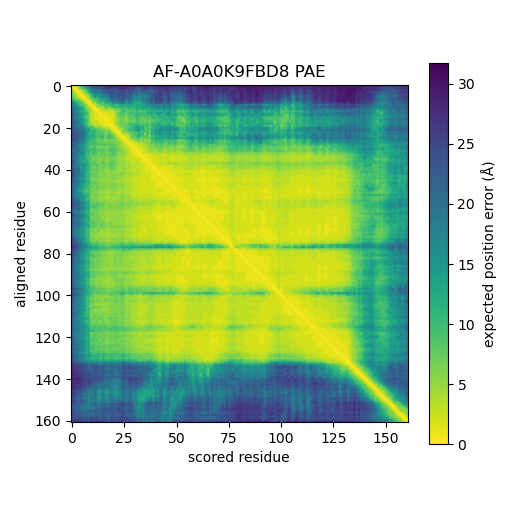. SER A 1 93 ? -1.895 -5.330 4.639 1.00 95.25 93 SER A CA 1
ATOM 702 C C . SER A 1 93 ? -1.865 -6.733 4.040 1.00 95.25 93 SER A C 1
ATOM 704 O O . SER A 1 93 ? -2.026 -7.723 4.756 1.00 95.25 93 SER A O 1
ATOM 706 N N . ILE A 1 94 ? -1.604 -6.796 2.732 1.00 94.38 94 ILE A N 1
ATOM 707 C CA . ILE A 1 94 ? -1.152 -8.003 2.028 1.00 94.38 94 ILE A CA 1
ATOM 708 C C . ILE A 1 94 ? 0.307 -7.815 1.613 1.00 94.38 94 ILE A C 1
ATOM 710 O O . ILE A 1 94 ? 0.664 -6.791 1.028 1.00 94.38 94 ILE A O 1
ATOM 714 N N . GLN A 1 95 ? 1.133 -8.828 1.866 1.00 93.56 95 GLN A N 1
ATOM 715 C CA . GLN A 1 95 ? 2.529 -8.859 1.445 1.00 93.56 95 GLN A CA 1
ATOM 716 C C . GLN A 1 95 ? 2.723 -9.709 0.185 1.00 93.56 95 GLN A C 1
ATOM 718 O O . GLN A 1 95 ? 2.271 -10.851 0.119 1.00 93.56 95 GLN A O 1
ATOM 723 N N . PHE A 1 96 ? 3.507 -9.194 -0.761 1.00 90.56 96 PHE A N 1
ATOM 724 C CA . PHE A 1 96 ? 4.009 -9.946 -1.912 1.00 90.56 96 PHE A CA 1
ATOM 725 C C . PHE A 1 96 ? 5.533 -9.990 -1.947 1.00 90.56 96 PHE A C 1
ATOM 727 O O . PHE A 1 96 ? 6.210 -9.086 -1.470 1.00 90.56 96 PHE A O 1
ATOM 734 N N . GLN A 1 97 ? 6.091 -11.021 -2.577 1.00 87.19 97 GLN A N 1
ATOM 735 C CA . GLN A 1 97 ? 7.518 -11.070 -2.893 1.00 87.19 97 GLN A CA 1
ATOM 736 C C . GLN A 1 97 ? 7.746 -10.545 -4.310 1.00 87.19 97 GLN A C 1
ATOM 738 O O . GLN A 1 97 ? 7.058 -10.957 -5.241 1.00 87.19 97 GLN A O 1
ATOM 743 N N . ARG A 1 98 ? 8.731 -9.656 -4.497 1.00 81.38 98 ARG A N 1
ATOM 744 C CA . ARG A 1 98 ? 9.014 -9.040 -5.807 1.00 81.38 98 ARG A CA 1
ATOM 745 C C . ARG A 1 98 ? 9.263 -10.089 -6.896 1.00 81.38 98 ARG A C 1
ATOM 747 O O . ARG A 1 98 ? 8.813 -9.907 -8.019 1.00 81.38 98 ARG A O 1
ATOM 754 N N . GLN A 1 99 ? 9.985 -11.163 -6.576 1.00 80.88 99 GLN A N 1
ATOM 755 C CA . GLN A 1 99 ? 10.428 -12.169 -7.548 1.00 80.88 99 GLN A CA 1
ATOM 756 C C . GLN A 1 99 ? 9.268 -12.928 -8.201 1.00 80.88 99 GLN A C 1
ATOM 758 O O . GLN A 1 99 ? 9.415 -13.393 -9.327 1.00 80.88 99 GLN A O 1
ATOM 763 N N . SER A 1 100 ? 8.138 -13.062 -7.506 1.00 74.25 100 SER A N 1
ATOM 764 C CA . SER A 1 100 ? 6.973 -13.820 -7.968 1.00 74.25 100 SER A CA 1
ATOM 765 C C . SER A 1 100 ? 5.777 -12.942 -8.323 1.00 74.25 100 SER A C 1
ATOM 767 O O . SER A 1 100 ? 4.753 -13.480 -8.731 1.00 74.25 100 SER A O 1
ATOM 769 N N . LEU A 1 101 ? 5.893 -11.618 -8.173 1.00 81.00 101 LEU A N 1
ATOM 770 C CA . LEU A 1 101 ? 4.783 -10.695 -8.359 1.00 81.00 101 LEU A CA 1
ATOM 771 C C . LEU A 1 101 ? 4.490 -10.437 -9.840 1.00 81.00 101 LEU A C 1
ATOM 773 O O . LEU A 1 101 ? 5.333 -9.954 -10.596 1.00 81.00 101 LEU A O 1
ATOM 777 N N . THR A 1 102 ? 3.239 -10.670 -10.212 1.00 79.06 102 THR A N 1
ATOM 778 C CA . THR A 1 102 ? 2.668 -10.361 -11.524 1.00 79.06 102 THR A CA 1
ATOM 779 C C . THR A 1 102 ? 1.596 -9.281 -11.424 1.00 79.06 102 THR A C 1
ATOM 781 O O . THR A 1 102 ? 1.075 -8.985 -10.346 1.00 79.06 102 THR A O 1
ATOM 784 N N . ALA A 1 103 ? 1.270 -8.673 -12.569 1.00 72.75 103 ALA A N 1
ATOM 785 C CA . ALA A 1 103 ? 0.229 -7.651 -12.659 1.00 72.75 103 ALA A CA 1
ATOM 786 C C . ALA A 1 103 ? -1.134 -8.140 -12.197 1.00 72.75 103 ALA A C 1
ATOM 788 O O . ALA A 1 103 ? -1.821 -7.429 -11.464 1.00 72.75 103 ALA A O 1
ATOM 789 N N . ASP A 1 104 ? -1.473 -9.363 -12.581 1.00 76.69 104 ASP A N 1
ATOM 790 C CA . ASP A 1 104 ? -2.765 -9.953 -12.279 1.00 76.69 104 ASP A CA 1
ATOM 791 C C . ASP A 1 104 ? -2.884 -10.235 -10.783 1.00 76.69 104 ASP A C 1
ATOM 793 O O . ASP A 1 104 ? -3.859 -9.818 -10.175 1.00 76.69 104 ASP A O 1
ATOM 797 N N . GLN A 1 105 ? -1.843 -10.779 -10.144 1.00 82.56 105 GLN A N 1
ATOM 798 C CA . GLN A 1 105 ? -1.845 -10.994 -8.690 1.00 82.56 105 GLN A CA 1
ATOM 799 C C . GLN A 1 105 ? -2.050 -9.704 -7.897 1.00 82.56 105 GLN A C 1
ATOM 801 O O . GLN A 1 105 ? -2.749 -9.695 -6.885 1.00 82.56 105 GLN A O 1
ATOM 806 N N . LEU A 1 106 ? -1.437 -8.603 -8.335 1.00 77.81 106 LEU A N 1
ATOM 807 C CA . LEU A 1 106 ? -1.619 -7.333 -7.650 1.00 77.81 106 LEU A CA 1
ATOM 808 C C . LEU A 1 106 ? -3.017 -6.754 -7.872 1.00 77.81 106 LEU A C 1
ATOM 810 O O . LEU A 1 106 ? -3.610 -6.203 -6.947 1.00 77.81 106 LEU A O 1
ATOM 814 N N . TYR A 1 107 ? -3.530 -6.868 -9.096 1.00 77.81 107 TYR A N 1
ATOM 815 C CA . TYR A 1 107 ? -4.884 -6.447 -9.432 1.00 77.81 107 TYR A CA 1
ATOM 816 C C . TYR A 1 107 ? -5.924 -7.244 -8.636 1.00 77.81 107 TYR A C 1
ATOM 818 O O . TYR A 1 107 ? -6.813 -6.659 -8.022 1.00 77.81 107 TYR A O 1
ATOM 826 N N . GLU A 1 108 ? -5.764 -8.564 -8.578 1.00 82.00 108 GLU A N 1
ATOM 827 C CA . GLU A 1 108 ? -6.615 -9.478 -7.817 1.00 82.00 108 GLU A CA 1
ATOM 828 C C . GLU A 1 108 ? -6.556 -9.206 -6.314 1.00 82.00 108 GLU A C 1
ATOM 830 O O . GLU A 1 108 ? -7.579 -9.300 -5.644 1.00 82.00 108 GLU A O 1
ATOM 835 N N . ALA A 1 109 ? -5.397 -8.816 -5.776 1.00 84.38 109 ALA A N 1
ATOM 836 C CA . ALA A 1 109 ? -5.277 -8.440 -4.370 1.00 84.38 109 ALA A CA 1
ATOM 837 C C . ALA A 1 109 ? -5.845 -7.055 -4.042 1.00 84.38 109 ALA A C 1
ATOM 839 O O . ALA A 1 109 ? -6.150 -6.791 -2.881 1.00 84.38 109 ALA A O 1
ATOM 840 N N . ALA A 1 110 ? -6.016 -6.166 -5.022 1.00 82.56 110 ALA A N 1
ATOM 841 C CA . ALA A 1 110 ? -6.559 -4.837 -4.760 1.00 82.56 110 ALA A CA 1
ATOM 842 C C . ALA A 1 110 ? -8.018 -4.898 -4.283 1.00 82.56 110 ALA A C 1
ATOM 844 O O . ALA A 1 110 ? -8.377 -4.193 -3.341 1.00 82.56 110 ALA A O 1
ATOM 845 N N . ASP A 1 111 ? -8.846 -5.752 -4.890 1.00 83.56 111 ASP A N 1
ATOM 846 C CA . ASP A 1 111 ? -10.266 -5.888 -4.541 1.00 83.56 111 ASP A CA 1
ATOM 847 C C . ASP A 1 111 ? -10.508 -6.299 -3.073 1.00 83.56 111 ASP A C 1
ATOM 849 O O . ASP A 1 111 ? -11.184 -5.551 -2.358 1.00 83.56 111 ASP A O 1
ATOM 853 N N . PRO A 1 112 ? -9.921 -7.396 -2.550 1.00 85.81 112 PRO A N 1
ATOM 854 C CA . PRO A 1 112 ? -10.119 -7.786 -1.160 1.00 85.81 112 PRO A CA 1
ATOM 855 C C . PRO A 1 112 ? -9.534 -6.774 -0.173 1.00 85.81 112 PRO A C 1
ATOM 857 O O . PRO A 1 112 ? -10.070 -6.641 0.921 1.00 85.81 112 PRO A O 1
ATOM 860 N N . VAL A 1 113 ? -8.478 -6.032 -0.522 1.00 86.06 113 VAL A N 1
ATOM 861 C CA . VAL A 1 113 ? -7.924 -5.002 0.375 1.00 86.06 113 VAL A CA 1
ATOM 862 C C . VAL A 1 113 ? -8.808 -3.752 0.411 1.00 86.06 113 VAL A C 1
ATOM 864 O O . VAL A 1 113 ? -9.009 -3.170 1.476 1.00 86.06 113 VAL A O 1
ATOM 867 N N . LEU A 1 114 ? -9.374 -3.353 -0.731 1.00 83.62 114 LEU A N 1
ATOM 868 C CA . LEU A 1 114 ? -10.281 -2.206 -0.831 1.00 83.62 114 LEU A CA 1
ATOM 869 C C . LEU A 1 114 ? -11.638 -2.476 -0.169 1.00 83.62 114 LEU A C 1
ATOM 871 O O . LEU A 1 114 ? -12.173 -1.607 0.526 1.00 83.62 114 LEU A O 1
ATOM 875 N N . ASN A 1 115 ? -12.189 -3.668 -0.402 1.00 83.81 115 ASN A N 1
ATOM 876 C CA . ASN A 1 115 ? -13.569 -4.013 -0.059 1.00 83.81 115 ASN A CA 1
ATOM 877 C C . ASN A 1 115 ? -13.682 -4.959 1.148 1.00 83.81 115 ASN A C 1
ATOM 879 O O . ASN A 1 115 ? -14.780 -5.178 1.662 1.00 83.81 115 ASN A O 1
ATOM 883 N N . GLY A 1 116 ? -12.569 -5.517 1.628 1.00 87.50 116 GLY A N 1
ATOM 884 C CA . GLY A 1 116 ? -12.541 -6.418 2.774 1.00 87.50 116 GLY A CA 1
ATOM 885 C C . GLY A 1 116 ? -12.738 -5.671 4.099 1.00 87.50 116 GLY A C 1
ATOM 886 O O . GLY A 1 116 ? -11.898 -4.843 4.467 1.00 87.50 116 GLY A O 1
ATOM 887 N N . PRO A 1 117 ? -13.785 -5.986 4.885 1.00 89.19 117 PRO A N 1
ATOM 888 C CA . PRO A 1 117 ? -14.071 -5.273 6.131 1.00 89.19 117 PRO A CA 1
ATOM 889 C C . PRO A 1 117 ? -12.977 -5.462 7.191 1.00 89.19 117 PRO A C 1
ATOM 891 O O . PRO A 1 117 ? -12.811 -4.608 8.059 1.00 89.19 117 PRO A O 1
ATOM 894 N N . SER A 1 118 ? -12.212 -6.557 7.128 1.00 92.56 118 SER A N 1
ATOM 895 C CA . SER A 1 118 ? -11.094 -6.816 8.040 1.00 92.56 118 SER A CA 1
ATOM 896 C C . SER A 1 118 ? -9.964 -5.799 7.887 1.00 92.56 118 SER A C 1
ATOM 898 O O . SER A 1 118 ? -9.465 -5.315 8.899 1.00 92.56 118 SER A O 1
ATOM 900 N N . PHE A 1 119 ? -9.604 -5.435 6.651 1.00 92.81 119 PHE A N 1
ATOM 901 C CA . PHE A 1 119 ? -8.523 -4.484 6.380 1.00 92.81 119 PHE A CA 1
ATOM 902 C C . PHE A 1 119 ? -8.893 -3.083 6.851 1.00 92.81 119 PHE A C 1
ATOM 904 O O . PHE A 1 119 ? -8.127 -2.467 7.588 1.00 92.81 119 PHE A O 1
ATOM 911 N N . GLN A 1 120 ? -10.099 -2.617 6.507 1.00 91.12 120 GLN A N 1
ATOM 912 C CA . GLN A 1 120 ? -10.586 -1.323 6.987 1.00 91.12 120 GLN A CA 1
ATOM 913 C C . GLN A 1 120 ? -10.690 -1.289 8.511 1.00 91.12 120 GLN A C 1
ATOM 915 O O . GLN A 1 120 ? -10.230 -0.345 9.141 1.00 91.12 120 GLN A O 1
ATOM 920 N N . LYS A 1 121 ? -11.238 -2.339 9.134 1.00 94.38 121 LYS A N 1
ATOM 921 C CA . LYS A 1 121 ? -11.330 -2.400 10.596 1.00 94.38 121 LYS A CA 1
ATOM 922 C C . LYS A 1 121 ? -9.949 -2.326 11.252 1.00 94.38 121 LYS A C 1
ATOM 924 O O . LYS A 1 121 ? -9.798 -1.614 12.245 1.00 94.38 121 LYS A O 1
ATOM 929 N N . ALA A 1 122 ? -8.956 -3.036 10.715 1.00 94.69 122 ALA A N 1
ATOM 930 C CA . ALA A 1 122 ? -7.591 -3.000 11.227 1.00 94.69 122 ALA A CA 1
ATOM 931 C C . ALA A 1 122 ? -6.990 -1.591 11.118 1.00 94.69 122 ALA A C 1
ATOM 933 O O . ALA A 1 122 ? -6.518 -1.050 12.117 1.00 94.69 122 ALA A O 1
ATOM 934 N N . THR A 1 123 ? -7.066 -0.956 9.946 1.00 92.44 123 THR A N 1
ATOM 935 C CA . THR A 1 123 ? -6.471 0.372 9.735 1.00 92.44 123 THR A CA 1
ATOM 936 C C . THR A 1 123 ? -7.200 1.474 10.494 1.00 92.44 123 THR A C 1
ATOM 938 O O . THR A 1 123 ? -6.541 2.347 11.053 1.00 92.44 123 THR A O 1
ATOM 941 N N . THR A 1 124 ? -8.531 1.416 10.605 1.00 93.19 124 THR A N 1
ATOM 942 C CA . THR A 1 124 ? -9.306 2.327 11.461 1.00 93.19 124 THR A CA 1
ATOM 943 C C . THR A 1 124 ? -8.908 2.177 12.926 1.00 93.19 124 THR A C 1
ATOM 945 O O . THR A 1 124 ? -8.654 3.179 13.587 1.00 93.19 124 THR A O 1
ATOM 948 N N . SER A 1 125 ? -8.774 0.944 13.427 1.00 93.19 125 SER A N 1
ATOM 949 C CA . SER A 1 125 ? -8.372 0.711 14.823 1.00 93.19 125 SER A CA 1
ATOM 950 C C . SER A 1 125 ? -6.980 1.277 15.119 1.00 93.19 125 SER A C 1
ATOM 952 O O . SER A 1 125 ? -6.766 1.889 16.165 1.00 93.19 125 SER A O 1
ATOM 954 N N . ILE A 1 126 ? -6.034 1.102 14.190 1.00 91.19 126 ILE A N 1
ATOM 955 C CA . ILE A 1 126 ? -4.673 1.641 14.317 1.00 91.19 126 ILE A CA 1
ATOM 956 C C . ILE A 1 126 ? -4.702 3.168 14.293 1.00 91.19 126 ILE A C 1
ATOM 958 O O . ILE A 1 126 ? -4.137 3.796 15.186 1.00 91.19 126 ILE A O 1
ATOM 962 N N . LYS A 1 127 ? -5.400 3.763 13.320 1.00 90.31 127 LYS A N 1
ATOM 963 C CA . LYS A 1 127 ? -5.558 5.215 13.210 1.00 90.31 127 LYS A CA 1
ATOM 964 C C . LYS A 1 127 ? -6.106 5.819 14.501 1.00 90.31 127 LYS A C 1
ATOM 966 O O . LYS A 1 127 ? -5.494 6.727 15.052 1.00 90.31 127 LYS A O 1
ATOM 971 N N . GLU A 1 128 ? -7.195 5.266 15.031 1.00 90.62 128 GLU A N 1
ATOM 972 C CA . GLU A 1 128 ? -7.776 5.729 16.293 1.00 90.62 128 GLU A CA 1
ATOM 973 C C . GLU A 1 128 ? -6.808 5.587 17.474 1.00 90.62 128 GLU A C 1
ATOM 975 O O . GLU A 1 128 ? -6.787 6.437 18.363 1.00 90.62 128 GLU A O 1
ATOM 980 N N . SER A 1 129 ? -6.015 4.512 17.517 1.00 86.56 129 SER A N 1
ATOM 981 C CA . SER A 1 129 ? -5.014 4.314 18.569 1.00 86.56 129 SER A CA 1
ATOM 982 C C . SER A 1 129 ? -3.926 5.386 18.523 1.00 86.56 129 SER A C 1
ATOM 984 O O . SER A 1 129 ? -3.517 5.879 19.574 1.00 86.56 129 SER A O 1
ATOM 986 N N . VAL A 1 130 ? -3.470 5.757 17.324 1.00 82.69 130 VAL A N 1
ATOM 987 C CA . VAL A 1 130 ? -2.464 6.811 17.135 1.00 82.69 130 VAL A CA 1
ATOM 988 C C . VAL A 1 130 ? -3.046 8.194 17.442 1.00 82.69 130 VAL A C 1
ATOM 990 O O . VAL A 1 130 ? -2.396 9.017 18.078 1.00 82.69 130 VAL A O 1
ATOM 993 N N . GLU A 1 131 ? -4.296 8.455 17.060 1.00 83.50 131 GLU A N 1
ATOM 994 C CA . GLU A 1 131 ? -4.980 9.708 17.404 1.00 83.50 131 GLU A CA 1
ATOM 995 C C . GLU A 1 131 ? -5.164 9.858 18.925 1.00 83.50 131 GLU A C 1
ATOM 997 O O . GLU A 1 131 ? -4.982 10.949 19.468 1.00 83.50 131 GLU A O 1
ATOM 1002 N N . LYS A 1 132 ? -5.467 8.760 19.632 1.00 83.50 132 LYS A N 1
ATOM 1003 C CA . LYS A 1 132 ? -5.640 8.743 21.096 1.00 83.50 132 LYS A CA 1
ATOM 1004 C C . LYS A 1 132 ? -4.332 8.900 21.871 1.00 83.50 132 LYS A C 1
ATOM 1006 O O . LYS A 1 132 ? -4.368 9.441 22.974 1.00 83.50 132 LYS A O 1
ATOM 1011 N N . SER A 1 133 ? -3.196 8.439 21.342 1.00 76.94 133 SER A N 1
ATOM 1012 C CA . SER A 1 133 ? -1.902 8.558 22.033 1.00 76.94 133 SER A CA 1
ATOM 1013 C C . SER A 1 133 ? -1.368 9.995 22.055 1.00 76.94 133 SER A C 1
ATOM 1015 O O . SER A 1 133 ? -0.504 10.316 22.870 1.00 76.94 133 SER A O 1
ATOM 1017 N N . GLY A 1 134 ? -1.882 10.877 21.187 1.00 64.19 134 GLY A N 1
ATOM 1018 C CA . GLY A 1 134 ? -1.418 12.261 21.072 1.00 64.19 134 GLY A CA 1
ATOM 1019 C C . GLY A 1 134 ? 0.010 12.383 20.526 1.00 64.19 134 GLY A C 1
ATOM 1020 O O . GLY A 1 134 ? 0.605 13.462 20.593 1.00 64.19 134 GLY A O 1
ATOM 1021 N N . GLU A 1 135 ? 0.575 11.296 19.991 1.00 60.38 135 GLU A N 1
ATOM 1022 C CA . GLU A 1 135 ? 1.920 11.287 19.428 1.00 60.38 135 GLU A CA 1
ATOM 1023 C C . GLU A 1 135 ? 1.977 12.156 18.168 1.00 60.38 135 GLU A C 1
ATOM 1025 O O . GLU A 1 135 ? 1.332 11.893 17.152 1.00 60.38 135 GLU A O 1
ATOM 1030 N N . LYS A 1 136 ? 2.803 13.207 18.208 1.00 55.28 136 LYS A N 1
ATOM 1031 C CA . LYS A 1 136 ? 3.184 13.941 16.999 1.00 55.28 136 LYS A CA 1
ATOM 1032 C C . LYS A 1 136 ? 4.184 13.092 16.225 1.00 55.28 136 LYS A C 1
ATOM 1034 O O . LYS A 1 136 ? 5.390 13.206 16.450 1.00 55.28 136 LYS A O 1
ATOM 1039 N N . ILE A 1 137 ? 3.698 12.257 15.311 1.00 56.84 137 ILE A N 1
ATOM 1040 C CA . ILE A 1 137 ? 4.584 11.551 14.387 1.00 56.84 137 ILE A CA 1
ATOM 1041 C C . ILE A 1 137 ? 5.258 12.601 13.498 1.00 56.84 137 ILE A C 1
ATOM 1043 O O . ILE A 1 137 ? 4.617 13.307 12.719 1.00 56.84 137 ILE A O 1
ATOM 1047 N N . ARG A 1 138 ? 6.573 12.754 13.665 1.00 45.81 138 ARG A N 1
ATOM 1048 C CA . ARG A 1 138 ? 7.383 13.647 12.841 1.00 45.81 138 ARG A CA 1
ATOM 1049 C C . ARG A 1 138 ? 7.793 12.890 11.585 1.00 45.81 138 ARG A C 1
ATOM 1051 O O . ARG A 1 138 ? 8.774 12.151 11.588 1.00 45.81 138 ARG A O 1
ATOM 1058 N N . PHE A 1 139 ? 7.023 13.080 10.526 1.00 50.66 139 PHE A N 1
ATOM 1059 C CA . PHE A 1 139 ? 7.335 12.546 9.208 1.00 50.66 139 PHE A CA 1
ATOM 1060 C C . PHE A 1 139 ? 8.520 13.320 8.617 1.00 50.66 139 PHE A C 1
ATOM 1062 O O . PHE A 1 139 ? 8.465 14.540 8.446 1.00 50.66 139 PHE A O 1
ATOM 1069 N N . THR A 1 140 ? 9.635 12.628 8.378 1.00 34.25 140 THR A N 1
ATOM 1070 C CA . THR A 1 140 ? 10.776 13.202 7.657 1.00 34.25 140 THR A CA 1
ATOM 1071 C C . THR A 1 140 ? 10.548 12.949 6.176 1.00 34.25 140 THR A C 1
ATOM 1073 O O . THR A 1 140 ? 10.395 11.801 5.773 1.00 34.25 140 THR A O 1
ATOM 1076 N N . ILE A 1 141 ? 10.534 14.014 5.371 1.00 33.72 141 ILE A N 1
ATOM 1077 C CA . ILE A 1 141 ? 10.367 13.940 3.915 1.00 33.72 141 ILE A CA 1
ATOM 1078 C C . ILE A 1 141 ? 11.538 13.137 3.342 1.00 33.72 141 ILE A C 1
ATOM 1080 O O . ILE A 1 141 ? 12.642 13.660 3.194 1.00 33.72 141 ILE A O 1
ATOM 1084 N N . MET A 1 142 ? 11.313 11.864 3.027 1.00 32.94 142 MET A N 1
ATOM 1085 C CA . MET A 1 142 ? 12.277 11.050 2.299 1.00 32.94 142 MET A CA 1
ATOM 1086 C C . MET A 1 142 ? 11.744 10.896 0.88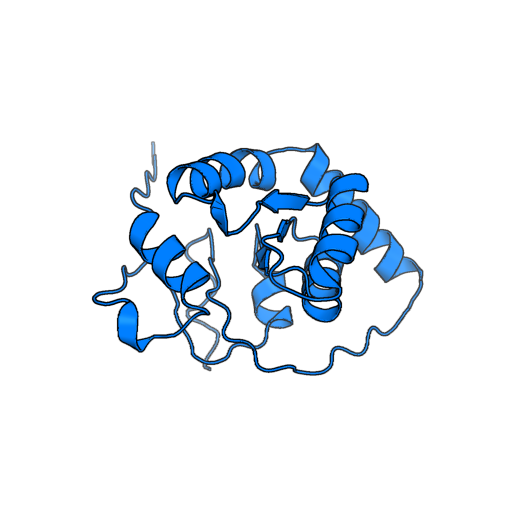1 1.00 32.94 142 MET A C 1
ATOM 1088 O O . 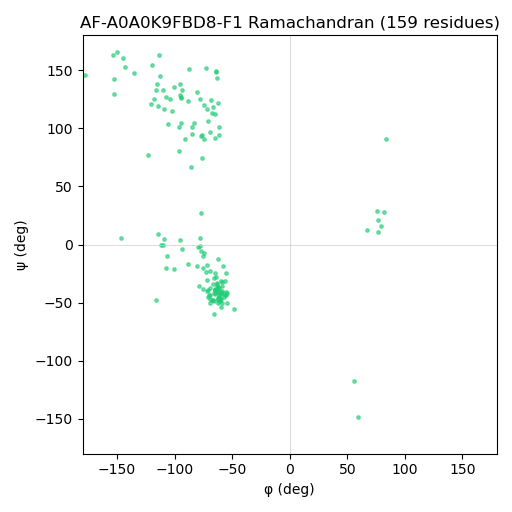MET A 1 142 ? 10.773 10.186 0.642 1.00 32.94 142 MET A O 1
ATOM 1092 N N . GLY A 1 143 ? 12.338 11.653 -0.046 1.00 34.19 143 GLY A N 1
ATOM 1093 C CA . GLY A 1 143 ? 11.951 11.679 -1.453 1.00 34.19 143 GLY A CA 1
ATOM 1094 C C . GLY A 1 143 ? 12.130 10.308 -2.093 1.00 34.19 143 GLY A C 1
ATOM 1095 O O . GLY A 1 143 ? 13.213 9.968 -2.563 1.00 34.19 143 GLY A O 1
ATOM 1096 N N . LEU A 1 144 ? 11.060 9.526 -2.109 1.00 31.75 144 LEU A N 1
ATOM 1097 C CA . LEU A 1 144 ? 10.935 8.321 -2.905 1.00 31.75 144 LEU A CA 1
ATOM 1098 C C . LEU A 1 144 ? 9.825 8.554 -3.926 1.00 31.75 144 LEU A C 1
ATOM 1100 O O . LEU A 1 144 ? 8.812 9.193 -3.655 1.00 31.75 144 LEU A O 1
ATOM 1104 N N . ILE A 1 145 ? 10.080 8.111 -5.151 1.00 35.66 145 ILE A N 1
ATOM 1105 C CA . ILE A 1 145 ? 9.173 8.292 -6.278 1.00 35.66 145 ILE A CA 1
ATOM 1106 C C . ILE A 1 145 ? 7.966 7.380 -6.050 1.00 35.66 145 ILE A C 1
ATOM 1108 O O . ILE A 1 145 ? 8.077 6.162 -6.193 1.00 35.66 145 ILE A O 1
ATOM 1112 N N . PHE A 1 146 ? 6.824 7.962 -5.691 1.00 39.56 146 PHE A N 1
ATOM 1113 C CA . PHE A 1 146 ? 5.578 7.227 -5.492 1.00 39.56 146 PHE A CA 1
ATOM 1114 C C . PHE A 1 146 ? 4.632 7.429 -6.672 1.00 39.56 146 PHE A C 1
ATOM 1116 O O . PHE A 1 146 ? 4.274 8.549 -7.039 1.00 39.56 146 PHE A O 1
ATOM 1123 N N . ILE A 1 147 ? 4.200 6.313 -7.255 1.00 40.75 147 ILE A N 1
ATOM 1124 C CA . ILE A 1 147 ? 3.087 6.280 -8.200 1.00 40.75 147 ILE A CA 1
ATOM 1125 C C . ILE A 1 147 ? 1.818 6.177 -7.358 1.00 40.75 147 ILE A C 1
ATOM 1127 O O . ILE A 1 147 ? 1.493 5.106 -6.847 1.00 40.75 147 ILE A O 1
ATOM 1131 N N . PHE A 1 148 ? 1.125 7.297 -7.181 1.00 39.69 148 PHE A N 1
ATOM 1132 C CA . PHE A 1 148 ? -0.144 7.323 -6.467 1.00 39.69 148 PHE A CA 1
ATOM 1133 C C . PHE A 1 148 ? -1.289 6.867 -7.365 1.00 39.69 148 PHE A C 1
ATOM 1135 O O . PHE A 1 148 ? -1.470 7.376 -8.472 1.00 39.69 148 PHE A O 1
ATOM 1142 N N . PHE A 1 149 ? -2.103 5.944 -6.852 1.00 43.72 149 PHE A N 1
ATOM 1143 C CA . PHE A 1 149 ? -3.384 5.592 -7.455 1.00 43.72 149 PHE A CA 1
ATOM 1144 C C . PHE A 1 149 ? -4.512 6.243 -6.686 1.00 43.72 149 PHE A C 1
ATOM 1146 O O . PHE A 1 149 ? -4.790 5.912 -5.535 1.00 43.72 149 PHE A O 1
ATOM 1153 N N . CYS A 1 150 ? -5.203 7.144 -7.370 1.00 33.97 150 CYS A N 1
ATOM 1154 C CA . CYS A 1 150 ? -6.451 7.706 -6.904 1.00 33.97 150 CYS A CA 1
ATOM 1155 C C . CYS A 1 150 ? -7.597 6.915 -7.552 1.00 33.97 150 CYS A C 1
ATOM 1157 O O . CYS A 1 150 ? -7.943 7.147 -8.706 1.00 33.97 150 CYS A O 1
ATOM 1159 N N . PHE A 1 151 ? -8.216 5.982 -6.820 1.00 38.12 151 PHE A N 1
ATOM 1160 C CA . PHE A 1 151 ? -9.531 5.441 -7.190 1.00 38.12 151 PHE A CA 1
ATOM 1161 C C . PHE A 1 151 ? -10.650 6.343 -6.644 1.00 38.12 151 PHE A C 1
ATOM 1163 O O . PHE A 1 151 ? -11.403 5.941 -5.753 1.00 38.12 151 PHE A O 1
ATOM 1170 N N . TYR A 1 152 ? -10.746 7.574 -7.162 1.00 32.47 152 TYR A N 1
ATOM 1171 C CA . TYR A 1 152 ? -12.008 8.223 -7.556 1.00 32.47 152 TYR A CA 1
ATOM 1172 C C . TYR A 1 152 ? -11.786 9.620 -8.176 1.00 32.47 152 TYR A C 1
ATOM 1174 O O . TYR A 1 152 ? -10.915 10.387 -7.782 1.00 32.47 152 TYR A O 1
ATOM 1182 N N . SER A 1 153 ? -12.652 9.938 -9.136 1.00 32.38 153 SER A N 1
ATOM 1183 C CA . SER A 1 153 ? -12.521 10.895 -10.243 1.00 32.38 153 SER A CA 1
ATOM 1184 C C . SER A 1 153 ? -12.685 12.406 -9.942 1.00 32.38 153 SER A C 1
ATOM 1186 O O . SER A 1 153 ? -13.108 13.123 -10.850 1.00 32.38 153 SER A O 1
ATOM 1188 N N . HIS A 1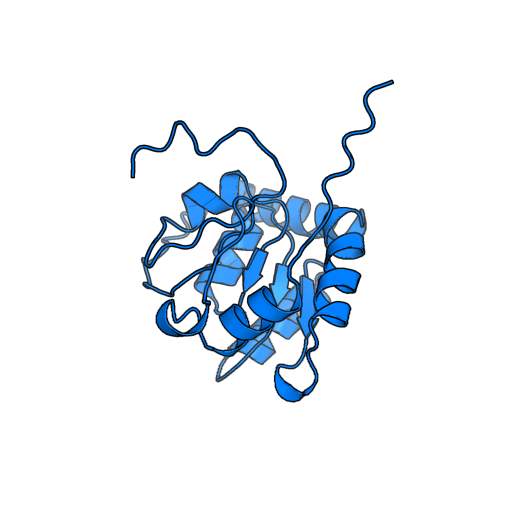 154 ? -12.421 12.951 -8.743 1.00 32.47 154 HIS A N 1
ATOM 1189 C CA . HIS A 1 154 ? -12.801 14.372 -8.521 1.00 32.47 154 HIS A CA 1
ATOM 1190 C C . HIS A 1 154 ? -11.962 15.285 -7.619 1.00 32.47 154 HIS A C 1
ATOM 1192 O O . HIS A 1 154 ? -12.372 16.423 -7.417 1.00 32.47 154 HIS A O 1
ATOM 1198 N N . VAL A 1 155 ? -10.804 14.875 -7.090 1.00 37.69 155 VAL A N 1
ATOM 1199 C CA . VAL A 1 155 ? -10.138 15.705 -6.055 1.00 37.69 155 VAL A CA 1
ATOM 1200 C C . VAL A 1 155 ? -8.873 16.434 -6.523 1.00 37.69 155 VAL A C 1
ATOM 1202 O O . VAL A 1 155 ? -8.506 17.451 -5.942 1.00 37.69 155 VAL A O 1
ATOM 1205 N N . LEU A 1 156 ? -8.224 16.016 -7.611 1.00 39.41 156 LEU A N 1
ATOM 1206 C CA . LEU A 1 156 ? -6.899 16.559 -7.955 1.00 39.41 156 LEU A CA 1
ATOM 1207 C C . LEU A 1 156 ? -6.890 17.726 -8.955 1.00 39.41 156 LEU A C 1
ATOM 1209 O O . LEU A 1 156 ? -5.818 18.235 -9.257 1.00 39.41 156 LEU A O 1
ATOM 1213 N N . SER A 1 157 ? -8.044 18.234 -9.398 1.00 37.56 157 SER A N 1
ATOM 1214 C CA . SER A 1 157 ? -8.099 19.487 -10.175 1.00 37.56 157 SER A CA 1
ATOM 1215 C C . SER A 1 157 ? -7.905 20.754 -9.327 1.00 37.56 157 SER A C 1
ATOM 1217 O O . SER A 1 157 ? -7.734 21.826 -9.895 1.00 37.56 157 SER A O 1
ATOM 1219 N N . ASN A 1 158 ? -7.905 20.642 -7.991 1.00 30.23 158 ASN A N 1
ATOM 1220 C CA . ASN A 1 158 ? -7.760 21.778 -7.066 1.00 30.23 158 ASN A CA 1
ATOM 1221 C C . ASN A 1 158 ? -6.445 21.791 -6.268 1.00 30.23 158 ASN A C 1
ATOM 1223 O O . ASN A 1 158 ? -6.218 22.720 -5.498 1.00 30.23 158 ASN A O 1
ATOM 1227 N N . LEU A 1 159 ? -5.562 20.803 -6.448 1.00 35.28 159 LEU A N 1
ATOM 1228 C CA . LEU A 1 159 ? -4.188 20.906 -5.959 1.00 35.28 159 LEU A CA 1
ATOM 1229 C C . LEU A 1 159 ? -3.326 21.498 -7.072 1.00 35.28 159 LEU A C 1
ATOM 1231 O O . LEU A 1 159 ? -2.786 20.785 -7.914 1.00 35.28 159 LEU A O 1
ATOM 1235 N N . SER A 1 160 ? -3.215 22.824 -7.073 1.00 29.84 160 SER A N 1
ATOM 1236 C CA . SER A 1 160 ? -2.136 23.526 -7.761 1.00 29.84 160 SER A CA 1
ATOM 1237 C C . SER A 1 160 ? -0.807 23.154 -7.089 1.00 29.84 160 SER A C 1
ATOM 1239 O O . SER A 1 160 ? -0.421 23.768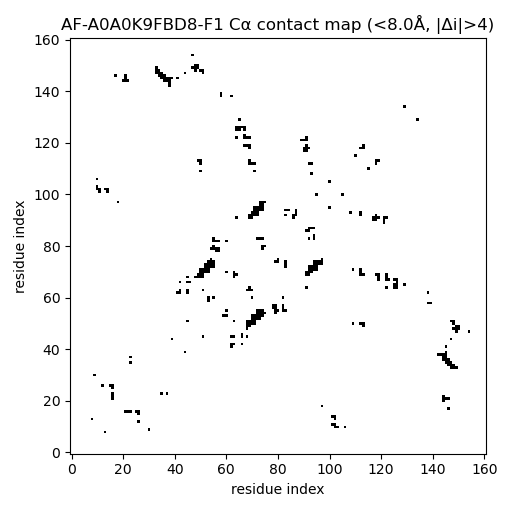 -6.093 1.00 29.84 160 SER A O 1
ATOM 1241 N N . LEU A 1 161 ? -0.165 22.105 -7.607 1.00 37.03 161 LEU A N 1
ATOM 1242 C CA . LEU A 1 161 ? 1.239 21.750 -7.382 1.00 37.03 161 LEU A CA 1
ATOM 1243 C C . LEU A 1 161 ? 2.029 22.001 -8.666 1.00 37.03 161 LEU A C 1
ATOM 1245 O O . LEU A 1 161 ? 1.652 21.401 -9.704 1.00 37.03 161 LEU A O 1
#

Mean predicted aligned error: 10.13 Å

Sequence (161 aa):
MTGATVRTFDGQKFIKAFISGGRLGGLGEISQNFIVKNYVPEIEVLKYTKLFNTYGGMYSTNEGLYCGVPLIVIPQNADQPIISGQVTNIGASIQFQRQSLTADQLYEAADPVLNGPSFQKATTSIKESVEKSGEKIRFTIMGLIFIFFCFYSHVLSNLSL